Protein AF-A0AA87YVB2-F1 (afdb_monomer_lite)

Radius of gyration: 29.42 Å; chains: 1; bounding box: 66×22×68 Å

Sequence (91 aa):
MFRSDLAVVINSGPYPPTTVADCVSRAVRAEYWVGQNREQ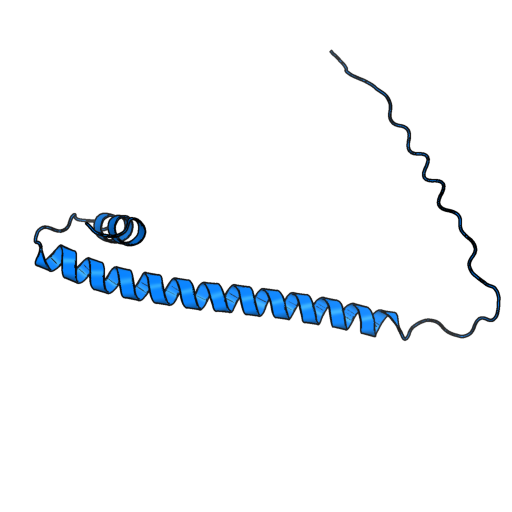RAKFFQEKREEKAQAKQNQVKQGQTSQQKGQGGPLGQNNNRQYGSNQQKRK

Structure (mmCIF, N/CA/C/O backbone):
data_AF-A0AA87YVB2-F1
#
_entry.id   AF-A0AA87YVB2-F1
#
loop_
_atom_site.group_PDB
_atom_site.id
_atom_site.type_symbol
_atom_site.label_atom_id
_atom_site.label_alt_id
_atom_site.label_comp_id
_atom_site.label_asym_id
_atom_site.label_entity_id
_atom_site.label_seq_id
_atom_site.pdbx_PDB_ins_code
_atom_site.Cartn_x
_atom_site.Cartn_y
_atom_site.Cartn_z
_atom_site.occupancy
_atom_site.B_iso_or_equiv
_atom_site.auth_seq_id
_atom_site.auth_comp_id
_atom_site.auth_asym_id
_atom_site.auth_atom_id
_atom_site.pdbx_PDB_model_num
ATOM 1 N N . MET A 1 1 ? -0.158 -12.146 -12.311 1.00 77.56 1 MET A N 1
ATOM 2 C CA . MET A 1 1 ? -1.001 -10.931 -12.397 1.00 77.56 1 MET A CA 1
ATOM 3 C C . MET A 1 1 ? -1.099 -10.337 -10.998 1.00 77.56 1 MET A C 1
ATOM 5 O O . MET A 1 1 ? -1.210 -11.118 -10.060 1.00 77.56 1 MET A O 1
ATOM 9 N N . PHE A 1 2 ? -0.978 -9.015 -10.831 1.00 84.19 2 PHE A N 1
ATOM 10 C CA . PHE A 1 2 ? -1.113 -8.389 -9.506 1.00 84.19 2 PHE A CA 1
ATOM 11 C C . PHE A 1 2 ? -2.551 -8.508 -8.993 1.00 84.19 2 PHE A C 1
ATOM 13 O O . PHE A 1 2 ? -3.492 -8.561 -9.786 1.00 84.19 2 PHE A O 1
ATOM 20 N N . ARG A 1 3 ? -2.719 -8.529 -7.668 1.00 88.25 3 ARG A N 1
ATOM 21 C CA . ARG A 1 3 ? -4.040 -8.417 -7.040 1.00 88.25 3 ARG A CA 1
ATOM 22 C C . ARG A 1 3 ? -4.696 -7.085 -7.415 1.00 88.25 3 ARG A C 1
ATOM 24 O O . ARG A 1 3 ? -4.000 -6.098 -7.651 1.00 88.25 3 ARG A O 1
ATOM 31 N N . SER A 1 4 ? -6.026 -7.053 -7.447 1.00 87.19 4 SER A N 1
ATOM 32 C CA . SER A 1 4 ? -6.808 -5.909 -7.932 1.00 87.19 4 SER A CA 1
ATOM 33 C C . SER A 1 4 ? -6.529 -4.615 -7.161 1.00 87.19 4 SER A C 1
ATOM 35 O O . SER A 1 4 ? -6.430 -3.549 -7.758 1.00 87.19 4 SER A O 1
ATOM 37 N N . ASP A 1 5 ? -6.356 -4.714 -5.843 1.00 84.06 5 ASP A N 1
ATOM 38 C CA . ASP A 1 5 ? -6.022 -3.598 -4.954 1.00 84.06 5 ASP A CA 1
ATOM 39 C C . ASP A 1 5 ? -4.650 -2.991 -5.271 1.00 84.06 5 ASP A C 1
ATOM 41 O O . ASP A 1 5 ? -4.510 -1.771 -5.334 1.00 84.06 5 ASP A O 1
ATOM 45 N N . LEU A 1 6 ? -3.654 -3.832 -5.549 1.00 87.75 6 LEU A N 1
ATOM 46 C CA . LEU A 1 6 ? -2.321 -3.378 -5.946 1.00 87.75 6 LEU A CA 1
ATOM 47 C C . LEU A 1 6 ? -2.305 -2.832 -7.375 1.00 87.75 6 LEU A C 1
ATOM 49 O O . LEU A 1 6 ? -1.665 -1.817 -7.633 1.00 87.75 6 LEU A O 1
ATOM 53 N N . ALA A 1 7 ? -3.032 -3.465 -8.297 1.00 86.94 7 ALA A N 1
ATOM 54 C CA . ALA A 1 7 ? -3.108 -3.033 -9.690 1.00 86.94 7 ALA A CA 1
ATOM 55 C C . ALA A 1 7 ? -3.674 -1.609 -9.822 1.00 86.94 7 ALA A C 1
ATOM 57 O O . ALA A 1 7 ? -3.147 -0.814 -10.599 1.00 86.94 7 ALA A O 1
ATOM 58 N N . VAL A 1 8 ? -4.695 -1.266 -9.026 1.00 85.69 8 VAL A N 1
ATOM 59 C CA . VAL A 1 8 ? -5.252 0.096 -8.977 1.00 85.69 8 VAL A CA 1
ATOM 60 C C . VAL A 1 8 ? -4.193 1.102 -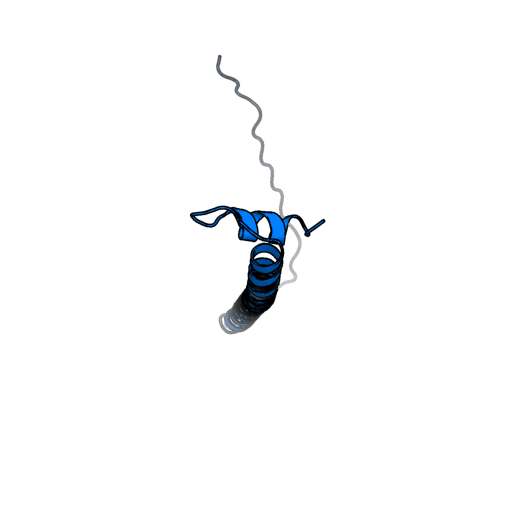8.526 1.00 85.69 8 VAL A C 1
ATOM 62 O O . VAL A 1 8 ? -4.022 2.122 -9.184 1.00 85.69 8 VAL A O 1
ATOM 65 N N . VAL A 1 9 ? -3.443 0.805 -7.461 1.00 84.06 9 VAL A N 1
ATOM 66 C CA . VAL A 1 9 ? -2.424 1.721 -6.912 1.00 84.06 9 VAL A CA 1
ATOM 67 C C . VAL A 1 9 ? -1.224 1.883 -7.850 1.00 84.06 9 VAL A C 1
ATOM 69 O O . VAL A 1 9 ? -0.703 2.983 -8.018 1.00 84.06 9 VAL A O 1
ATOM 72 N N . ILE A 1 10 ? -0.780 0.799 -8.490 1.00 86.44 10 ILE A N 1
ATOM 73 C CA . ILE A 1 10 ? 0.335 0.838 -9.448 1.00 86.44 10 ILE A CA 1
ATOM 74 C C . ILE A 1 10 ? -0.026 1.712 -10.661 1.00 86.44 10 ILE A C 1
ATOM 76 O O . ILE A 1 10 ? 0.827 2.461 -11.149 1.00 86.44 10 ILE A O 1
ATOM 80 N N . ASN A 1 11 ? -1.286 1.649 -11.104 1.00 84.75 11 ASN A N 1
ATOM 81 C CA . ASN A 1 11 ? -1.791 2.379 -12.267 1.00 84.75 11 ASN A CA 1
ATOM 82 C C . ASN A 1 11 ? -2.317 3.788 -11.950 1.00 84.75 11 ASN A C 1
ATOM 84 O O . ASN A 1 11 ? -2.486 4.575 -12.874 1.00 84.75 11 ASN A O 1
ATOM 88 N N . SER A 1 12 ? -2.565 4.136 -10.683 1.00 82.62 12 SER A N 1
ATOM 89 C CA . SER A 1 12 ? -3.104 5.449 -10.289 1.00 82.62 12 SER A CA 1
ATOM 90 C C . SER A 1 12 ? -2.056 6.567 -10.237 1.00 82.62 12 SER A C 1
ATOM 92 O O . SER A 1 12 ? -2.361 7.678 -9.805 1.00 82.62 12 SER A O 1
ATOM 94 N N . GLY A 1 13 ? -0.806 6.278 -10.604 1.00 80.44 13 GLY A N 1
ATOM 95 C CA . GLY A 1 13 ? 0.254 7.279 -10.680 1.00 80.44 13 GLY A CA 1
ATOM 96 C C . GLY A 1 13 ? 0.086 8.220 -11.882 1.00 80.44 13 GLY A C 1
ATOM 97 O O . GLY A 1 13 ? -0.575 7.862 -12.854 1.00 80.44 13 GLY A O 1
ATOM 98 N N . PRO A 1 14 ? 0.737 9.399 -11.866 1.00 84.12 14 PRO A N 1
ATOM 99 C CA . PRO A 1 14 ? 0.683 10.355 -12.978 1.00 84.12 14 PRO A CA 1
ATOM 100 C C . PRO A 1 14 ? 1.243 9.785 -14.289 1.00 84.12 14 PRO A C 1
ATOM 102 O O . PRO A 1 14 ? 0.913 10.275 -15.364 1.00 84.12 14 PRO A O 1
ATOM 105 N N . TYR A 1 15 ? 2.071 8.740 -14.197 1.00 85.19 15 TYR A N 1
ATOM 106 C CA . TYR A 1 15 ? 2.639 8.044 -15.343 1.00 85.19 15 TYR A CA 1
ATOM 107 C C . TYR A 1 15 ? 2.518 6.529 -15.165 1.00 85.19 15 TYR A C 1
ATOM 109 O O . TYR A 1 15 ? 2.790 6.025 -14.061 1.00 85.19 15 TYR A O 1
ATOM 117 N N . PRO A 1 16 ? 2.170 5.789 -16.232 1.00 86.69 16 PRO A N 1
ATOM 118 C CA . PRO A 1 16 ? 2.171 4.335 -16.204 1.00 86.69 16 PRO A CA 1
ATOM 119 C C . PRO A 1 16 ? 3.596 3.812 -15.973 1.00 86.69 16 PRO A C 1
ATOM 121 O O . PRO A 1 16 ? 4.568 4.485 -16.332 1.00 86.69 16 PRO A O 1
ATOM 124 N N . PRO A 1 17 ? 3.753 2.630 -15.361 1.00 88.31 17 PRO A N 1
ATOM 125 C CA . PRO A 1 17 ? 5.067 2.032 -15.223 1.00 88.31 17 PRO A CA 1
ATOM 126 C C . PRO A 1 17 ? 5.638 1.664 -16.596 1.00 88.31 17 PRO A C 1
ATOM 128 O O . PRO A 1 17 ? 4.959 1.064 -17.426 1.00 88.31 17 PRO A O 1
ATOM 131 N N . THR A 1 18 ? 6.894 2.033 -16.835 1.00 90.38 18 THR A N 1
ATOM 132 C CA . THR A 1 18 ? 7.549 1.880 -18.148 1.00 90.38 18 THR A CA 1
ATOM 133 C C . THR A 1 18 ? 8.429 0.637 -18.242 1.00 90.38 18 THR A C 1
ATOM 135 O O . THR A 1 18 ? 8.835 0.245 -19.333 1.00 90.38 18 THR A O 1
ATOM 138 N N . THR A 1 19 ? 8.725 -0.007 -17.108 1.00 93.31 19 THR A N 1
ATOM 139 C CA . THR A 1 19 ? 9.552 -1.217 -17.036 1.00 93.31 19 THR A CA 1
ATOM 140 C C . THR A 1 19 ? 8.977 -2.219 -16.040 1.00 93.31 19 THR A C 1
ATOM 142 O O . THR A 1 19 ? 8.256 -1.857 -15.109 1.00 93.31 19 THR A O 1
ATOM 145 N N . VAL A 1 20 ? 9.352 -3.493 -16.191 1.00 89.75 20 VAL A N 1
ATOM 146 C CA . VAL A 1 20 ? 9.002 -4.543 -15.220 1.00 89.75 20 VAL A CA 1
ATOM 147 C C . VAL A 1 20 ? 9.560 -4.216 -13.832 1.00 89.75 20 VAL A C 1
ATOM 149 O O . VAL A 1 20 ? 8.870 -4.418 -12.836 1.00 89.75 20 VAL A O 1
ATOM 152 N N . ALA A 1 21 ? 10.772 -3.660 -13.758 1.00 92.81 21 ALA A N 1
ATOM 153 C CA . ALA A 1 21 ? 11.373 -3.244 -12.494 1.00 92.81 21 ALA A CA 1
ATOM 154 C C . ALA A 1 21 ? 10.535 -2.159 -11.799 1.00 92.81 21 ALA A C 1
ATOM 156 O O . ALA A 1 21 ? 10.248 -2.285 -10.611 1.00 92.81 21 ALA A O 1
ATOM 157 N N . ASP A 1 22 ? 10.061 -1.153 -12.542 1.00 90.69 22 ASP A N 1
ATOM 158 C CA . ASP A 1 22 ? 9.180 -0.111 -12.003 1.00 90.69 22 ASP A CA 1
ATOM 159 C C . ASP A 1 22 ? 7.846 -0.698 -11.510 1.00 90.69 22 ASP A C 1
ATOM 161 O O . ASP A 1 22 ? 7.414 -0.401 -10.395 1.00 90.69 22 ASP A O 1
ATOM 165 N N . CYS A 1 23 ? 7.235 -1.620 -12.267 1.00 90.50 23 CYS A N 1
ATOM 166 C CA . CYS A 1 23 ? 6.046 -2.353 -11.817 1.00 90.50 23 CYS A CA 1
ATOM 167 C C . CYS A 1 23 ? 6.275 -3.050 -10.469 1.00 90.50 23 CYS A C 1
ATOM 169 O O . CYS A 1 23 ? 5.456 -2.918 -9.560 1.00 90.50 23 CYS A O 1
ATOM 171 N N . VAL A 1 24 ? 7.389 -3.774 -10.323 1.00 91.50 24 VAL A N 1
ATOM 172 C CA . VAL A 1 24 ? 7.721 -4.502 -9.089 1.00 91.50 24 VAL A CA 1
ATOM 173 C C . VAL A 1 24 ? 7.997 -3.529 -7.940 1.00 91.50 24 VAL A C 1
ATOM 175 O O . VAL A 1 24 ? 7.436 -3.688 -6.858 1.00 91.50 24 VAL A O 1
ATOM 178 N N . SER A 1 25 ? 8.785 -2.474 -8.160 1.00 91.56 25 SER A N 1
ATOM 179 C CA . SER A 1 25 ? 9.075 -1.466 -7.131 1.00 91.56 25 SER A CA 1
ATOM 180 C C . SER A 1 25 ? 7.828 -0.711 -6.663 1.00 91.56 25 SER A C 1
ATOM 182 O O . SER A 1 25 ? 7.721 -0.351 -5.486 1.00 91.56 25 SER A O 1
ATOM 184 N N . ARG A 1 26 ? 6.873 -0.450 -7.561 1.00 91.69 26 ARG A N 1
ATOM 185 C CA . ARG A 1 26 ? 5.572 0.134 -7.204 1.00 91.69 26 ARG A CA 1
ATOM 186 C C . ARG A 1 26 ? 4.699 -0.865 -6.456 1.00 91.69 26 ARG A C 1
ATOM 188 O O . ARG A 1 26 ? 4.095 -0.480 -5.461 1.00 91.69 26 ARG A O 1
ATOM 195 N N . ALA A 1 27 ? 4.676 -2.129 -6.878 1.00 91.88 27 ALA A N 1
ATOM 196 C CA . ALA A 1 27 ? 3.913 -3.181 -6.213 1.00 91.88 27 ALA A CA 1
ATOM 197 C C . ALA A 1 27 ? 4.360 -3.387 -4.760 1.00 91.88 27 ALA A C 1
ATOM 199 O O . ALA A 1 27 ? 3.517 -3.383 -3.869 1.00 91.88 27 ALA A O 1
ATOM 200 N N . VAL A 1 28 ? 5.672 -3.464 -4.510 1.00 92.75 28 VAL A N 1
ATOM 201 C CA . VAL A 1 28 ? 6.232 -3.622 -3.155 1.00 92.75 28 VAL A CA 1
ATOM 202 C C . VAL A 1 28 ? 5.843 -2.446 -2.254 1.00 92.75 28 VAL A C 1
ATOM 204 O O . VAL A 1 28 ? 5.411 -2.638 -1.118 1.00 92.75 28 VAL A O 1
ATOM 207 N N . ARG A 1 29 ? 5.931 -1.210 -2.765 1.00 91.06 29 ARG A N 1
ATOM 208 C CA . ARG A 1 29 ? 5.486 -0.024 -2.014 1.00 91.06 29 ARG A CA 1
ATOM 209 C C . ARG A 1 29 ? 3.981 -0.036 -1.760 1.00 91.06 29 ARG A C 1
ATOM 211 O O . ARG A 1 29 ? 3.556 0.269 -0.649 1.00 91.06 29 ARG A O 1
ATOM 218 N N . ALA A 1 30 ? 3.182 -0.371 -2.768 1.00 91.25 30 ALA A N 1
ATOM 219 C CA . ALA A 1 30 ? 1.732 -0.449 -2.639 1.00 91.25 30 ALA A CA 1
ATOM 220 C C . ALA A 1 30 ? 1.323 -1.489 -1.588 1.00 91.25 30 ALA A C 1
ATOM 222 O O . ALA A 1 30 ? 0.470 -1.204 -0.754 1.00 91.25 30 ALA A O 1
ATOM 223 N N . GLU A 1 31 ? 1.971 -2.653 -1.573 1.00 91.06 31 GLU A N 1
ATOM 224 C CA . GLU A 1 31 ? 1.708 -3.715 -0.604 1.00 91.06 31 GLU A CA 1
ATOM 225 C C . GLU A 1 31 ? 1.996 -3.271 0.831 1.00 91.06 31 GLU A C 1
ATOM 227 O O . GLU A 1 31 ? 1.149 -3.449 1.709 1.00 91.06 31 GLU A O 1
ATOM 232 N N . TYR A 1 32 ? 3.127 -2.595 1.051 1.00 91.06 32 TYR A N 1
ATOM 233 C CA . TYR A 1 32 ? 3.453 -2.004 2.347 1.00 91.06 32 TYR A CA 1
ATOM 234 C C . TYR A 1 32 ? 2.359 -1.037 2.832 1.00 91.06 32 TYR A C 1
ATOM 236 O O . TYR A 1 32 ? 1.841 -1.179 3.942 1.00 91.06 32 TYR A O 1
ATOM 244 N N . TRP A 1 33 ? 1.954 -0.079 1.991 1.00 87.81 33 TRP A N 1
ATOM 245 C CA . TRP A 1 33 ? 0.953 0.924 2.369 1.00 87.81 33 TRP A CA 1
ATOM 246 C C . TRP A 1 33 ? -0.444 0.335 2.560 1.00 87.81 33 TRP A C 1
ATOM 248 O O . TRP A 1 33 ? -1.155 0.724 3.487 1.00 87.81 33 TRP A O 1
ATOM 258 N N . VAL A 1 34 ? -0.850 -0.617 1.719 1.00 87.31 34 VAL A N 1
ATOM 259 C CA . VAL A 1 34 ? -2.129 -1.325 1.869 1.00 87.31 34 VAL A CA 1
ATOM 260 C C . VAL A 1 34 ? -2.155 -2.115 3.180 1.00 87.31 34 VAL A C 1
ATOM 262 O O . VAL A 1 34 ? -3.163 -2.069 3.890 1.00 87.31 34 VAL A O 1
ATOM 265 N N . GLY A 1 35 ? -1.052 -2.780 3.538 1.00 86.75 35 GLY A N 1
ATOM 266 C CA . GLY A 1 35 ? -0.899 -3.470 4.820 1.00 86.75 35 GLY A CA 1
ATOM 267 C C . GLY A 1 35 ? -1.041 -2.520 6.010 1.00 86.75 35 GLY A C 1
ATOM 268 O O . GLY A 1 35 ? -1.912 -2.721 6.858 1.00 86.75 35 GLY A O 1
ATOM 269 N N . GLN A 1 36 ? -0.272 -1.427 6.016 1.00 88.44 36 GLN A N 1
ATOM 270 C CA . GLN A 1 36 ? -0.327 -0.408 7.070 1.00 88.44 36 GLN A CA 1
ATOM 271 C C . GLN A 1 36 ? -1.728 0.199 7.225 1.00 88.44 36 GLN A C 1
ATOM 273 O O . GLN A 1 36 ? -2.259 0.274 8.334 1.00 88.44 36 GLN A O 1
ATOM 278 N N . ASN A 1 37 ? -2.377 0.564 6.118 1.00 85.81 37 ASN A N 1
ATOM 279 C CA . ASN A 1 37 ? -3.732 1.116 6.142 1.00 85.81 37 ASN A CA 1
ATOM 280 C C . ASN A 1 37 ? -4.754 0.119 6.699 1.00 85.81 37 ASN A C 1
ATOM 282 O O . ASN A 1 37 ? -5.673 0.511 7.420 1.00 85.81 37 ASN A O 1
ATOM 286 N N . ARG A 1 38 ? -4.615 -1.175 6.387 1.00 87.06 38 ARG A N 1
ATOM 287 C CA . ARG A 1 38 ? -5.509 -2.216 6.908 1.00 87.06 38 ARG A CA 1
ATOM 288 C C . ARG A 1 38 ? -5.358 -2.378 8.418 1.00 87.06 38 ARG A C 1
ATOM 290 O O . ARG A 1 38 ? -6.370 -2.464 9.110 1.00 87.06 38 ARG A O 1
ATOM 297 N N . GLU A 1 39 ? -4.128 -2.395 8.920 1.00 86.19 39 GLU A N 1
ATOM 298 C CA . GLU A 1 39 ? -3.848 -2.488 10.355 1.00 86.19 39 GLU A CA 1
ATOM 299 C C . GLU A 1 39 ? -4.357 -1.264 11.116 1.00 86.19 39 GLU A C 1
ATOM 301 O O . GLU A 1 39 ? -5.061 -1.405 12.116 1.00 86.19 39 GLU A O 1
ATOM 306 N N . GLN A 1 40 ? -4.072 -0.058 10.620 1.00 86.44 40 GLN A N 1
ATOM 307 C CA . GLN A 1 40 ? -4.553 1.183 11.232 1.00 86.44 40 GLN A CA 1
ATOM 308 C C . GLN A 1 40 ? -6.081 1.251 11.240 1.00 86.44 40 GLN A C 1
ATOM 310 O O . GLN A 1 40 ? -6.692 1.601 12.249 1.00 86.44 40 GLN A O 1
ATOM 315 N N . ARG A 1 41 ? -6.724 0.842 10.141 1.00 84.94 41 ARG A N 1
ATOM 316 C CA . ARG A 1 41 ? -8.185 0.788 10.054 1.00 84.94 41 ARG A CA 1
ATOM 317 C C . ARG A 1 41 ? -8.776 -0.239 11.019 1.00 84.94 41 ARG A C 1
ATOM 319 O O . ARG A 1 41 ? -9.815 0.030 11.618 1.00 84.94 41 ARG A O 1
ATOM 326 N N . ALA A 1 42 ? -8.128 -1.390 11.198 1.00 87.31 42 ALA A N 1
ATOM 327 C CA . ALA A 1 42 ? -8.550 -2.387 12.178 1.00 87.31 42 ALA A CA 1
ATOM 328 C C . ALA A 1 42 ? -8.473 -1.838 13.612 1.00 87.31 42 ALA A C 1
ATOM 330 O O . ALA A 1 42 ? -9.454 -1.955 14.348 1.00 87.31 42 ALA A O 1
ATOM 331 N N . LYS A 1 43 ? -7.368 -1.166 13.969 1.00 89.88 43 LYS A N 1
ATOM 332 C CA . LYS A 1 43 ? -7.199 -0.500 15.273 1.00 89.88 43 LYS A CA 1
ATOM 333 C C . LYS A 1 43 ? -8.274 0.556 15.514 1.00 89.88 43 LYS A C 1
ATOM 335 O O . LYS A 1 43 ? -8.968 0.493 16.521 1.00 89.88 43 LYS A O 1
ATOM 340 N N . PHE A 1 44 ? -8.514 1.432 14.538 1.00 87.75 44 PHE A N 1
ATOM 341 C CA . PHE A 1 44 ? -9.548 2.464 14.635 1.00 87.75 44 PHE A CA 1
ATOM 342 C C . PHE A 1 44 ? -10.942 1.883 14.926 1.00 87.75 44 PHE A C 1
ATOM 344 O O . PHE A 1 44 ? -11.681 2.392 15.769 1.00 87.75 44 PHE A O 1
ATOM 351 N N . PHE A 1 45 ? -11.328 0.800 14.243 1.00 85.69 45 PHE A N 1
ATOM 352 C CA . PHE A 1 45 ? -12.630 0.173 14.486 1.00 85.69 45 PHE A CA 1
ATOM 353 C C . PHE A 1 45 ? -12.701 -0.592 15.805 1.00 85.69 45 PHE A C 1
ATOM 355 O O . PHE A 1 45 ? -13.790 -0.692 16.379 1.00 85.69 45 PHE A O 1
ATOM 362 N N . GLN A 1 46 ? -11.580 -1.132 16.278 1.00 88.50 46 GLN A N 1
ATOM 363 C CA . GLN A 1 46 ? -11.496 -1.746 17.594 1.00 88.50 46 GLN A CA 1
ATOM 364 C C . GLN A 1 46 ? -11.672 -0.691 18.693 1.00 88.50 46 GLN A C 1
ATOM 366 O O . GLN A 1 46 ? -12.584 -0.821 19.507 1.00 88.50 46 GLN A O 1
ATOM 371 N N . GLU A 1 47 ? -10.917 0.405 18.633 1.00 85.75 47 GLU A N 1
ATOM 372 C CA . GLU A 1 47 ? -11.031 1.533 19.564 1.00 85.75 47 GLU A CA 1
ATOM 373 C C . GLU A 1 47 ? -12.451 2.114 19.565 1.00 85.75 47 GLU A C 1
ATOM 375 O O . GLU A 1 47 ? -13.068 2.267 20.618 1.00 85.75 47 GLU A O 1
ATOM 380 N N . LYS A 1 48 ? -13.051 2.330 18.385 1.00 85.56 48 LYS A N 1
ATOM 381 C CA . LYS A 1 48 ? -14.443 2.801 18.280 1.00 85.56 48 LYS A CA 1
ATOM 382 C C 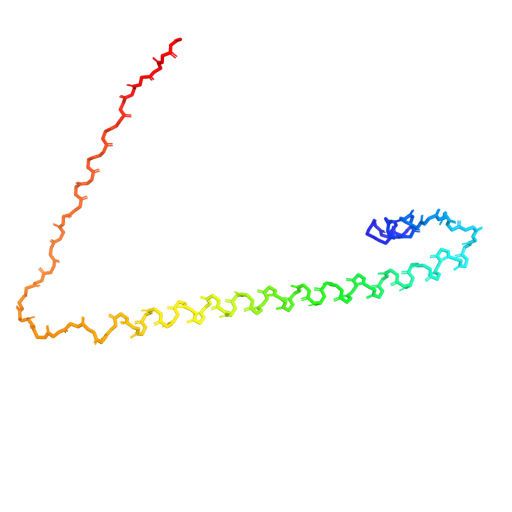. LYS A 1 48 ? -15.463 1.831 18.875 1.00 85.56 48 LYS A C 1
ATOM 384 O O . LYS A 1 48 ? -16.530 2.260 19.326 1.00 85.56 48 LYS A O 1
ATOM 389 N N . ARG A 1 49 ? -15.197 0.523 18.839 1.00 83.88 49 ARG A N 1
ATOM 390 C CA . ARG A 1 49 ? -16.068 -0.488 19.454 1.00 83.88 49 ARG A CA 1
ATOM 391 C C . ARG A 1 49 ? -15.943 -0.455 20.975 1.00 83.88 49 ARG A C 1
ATOM 393 O O . ARG A 1 49 ? -16.967 -0.515 21.654 1.00 83.88 49 ARG A O 1
ATOM 400 N N . GLU A 1 50 ? -14.725 -0.335 21.486 1.00 79.56 50 GLU A N 1
ATOM 401 C CA . GLU A 1 50 ? -14.431 -0.257 22.918 1.00 79.56 50 GLU A CA 1
ATOM 402 C C . GLU A 1 50 ? -14.974 1.043 23.536 1.00 79.56 50 GLU A C 1
ATOM 404 O O . GLU A 1 50 ? -15.649 0.987 24.563 1.00 79.56 50 GLU A O 1
ATOM 409 N N . GLU A 1 51 ? -14.832 2.185 22.854 1.00 75.69 51 GLU A N 1
ATOM 410 C CA . GLU A 1 51 ? -15.433 3.475 23.237 1.00 75.69 51 GLU A CA 1
ATOM 411 C C . GLU A 1 51 ? -16.961 3.356 23.393 1.00 75.69 51 GLU A C 1
ATOM 413 O O . GLU A 1 51 ? -17.540 3.762 24.403 1.00 75.69 51 GLU A O 1
ATOM 418 N N . LYS A 1 52 ? -17.636 2.714 22.428 1.00 73.25 52 LYS A N 1
ATOM 419 C CA . LYS A 1 52 ? -19.086 2.463 22.501 1.00 73.25 52 LYS A CA 1
ATOM 420 C C . LYS A 1 52 ? -19.468 1.500 23.627 1.00 73.25 52 LYS A C 1
ATOM 422 O O . LYS A 1 52 ? -20.553 1.641 24.192 1.00 73.25 52 LYS A O 1
ATOM 427 N N . ALA A 1 53 ? -18.628 0.515 23.940 1.00 71.69 53 ALA A N 1
ATOM 428 C CA . ALA A 1 53 ? -18.876 -0.419 25.035 1.00 71.69 53 ALA A CA 1
ATOM 429 C C . ALA A 1 53 ? -18.744 0.272 26.404 1.00 71.69 53 ALA A C 1
ATOM 431 O O . ALA A 1 53 ? -19.617 0.103 27.259 1.00 71.69 53 ALA A O 1
ATOM 432 N N . GLN A 1 54 ? -17.726 1.117 26.582 1.00 69.00 54 GLN A N 1
ATOM 433 C CA . GLN A 1 54 ? -17.533 1.912 27.798 1.00 69.00 54 GLN A CA 1
ATOM 434 C C . GLN A 1 54 ? -18.641 2.958 27.986 1.00 69.00 54 GLN A C 1
ATOM 436 O O . GLN A 1 54 ? -19.179 3.095 29.085 1.00 69.00 54 GLN A O 1
ATOM 441 N N . ALA A 1 55 ? -19.066 3.634 26.912 1.00 65.94 55 ALA A N 1
ATOM 442 C CA . ALA A 1 55 ? -20.186 4.576 26.961 1.00 65.94 55 ALA A CA 1
ATOM 443 C C . ALA A 1 55 ? -21.499 3.904 27.412 1.00 65.94 55 ALA A C 1
ATOM 445 O O . ALA A 1 55 ? -22.247 4.473 28.207 1.00 65.94 55 ALA A O 1
ATOM 446 N N . LYS A 1 56 ? -21.762 2.665 26.969 1.00 62.12 56 LYS A N 1
ATOM 447 C CA . LYS A 1 56 ? -22.918 1.880 27.434 1.00 62.12 56 LYS A CA 1
ATOM 448 C C . LYS A 1 56 ? -22.787 1.455 28.900 1.00 62.12 56 LYS A C 1
ATOM 450 O O . LYS A 1 56 ? -23.771 1.529 29.629 1.00 62.12 56 LYS A O 1
ATOM 455 N N . GLN A 1 57 ? -21.599 1.052 29.358 1.00 59.97 57 GLN A N 1
ATOM 456 C CA . GLN A 1 57 ? -21.376 0.714 30.772 1.00 59.97 57 GLN A CA 1
ATOM 457 C C . GLN A 1 57 ? -21.566 1.917 31.707 1.00 59.97 57 GLN A C 1
ATOM 459 O O . GLN A 1 57 ? -22.153 1.768 32.780 1.00 59.97 57 GLN A O 1
ATOM 464 N N . ASN A 1 58 ? -21.127 3.109 31.302 1.00 58.03 58 ASN A N 1
ATOM 465 C CA . ASN A 1 58 ? -21.282 4.317 32.114 1.00 58.03 58 ASN A CA 1
ATOM 466 C C . ASN A 1 58 ? -22.744 4.791 32.206 1.00 58.03 58 ASN A C 1
ATOM 468 O O . ASN A 1 58 ? -23.139 5.292 33.257 1.00 58.03 58 ASN A O 1
ATOM 472 N N . GLN A 1 59 ? -23.576 4.549 31.184 1.00 56.28 59 GLN A N 1
ATOM 473 C CA . GLN A 1 59 ? -25.025 4.790 31.280 1.00 56.28 59 GLN A CA 1
ATOM 474 C C . GLN A 1 59 ? -25.729 3.823 32.244 1.00 56.28 59 GLN A C 1
ATOM 476 O O . GLN A 1 59 ? -26.612 4.241 32.988 1.00 56.28 59 GLN A O 1
ATOM 481 N N . VAL A 1 60 ? -25.317 2.550 32.298 1.00 55.34 60 VAL A N 1
ATOM 482 C CA . VAL A 1 60 ? -25.881 1.582 33.261 1.00 55.34 60 VAL A CA 1
ATOM 483 C C . VAL A 1 60 ? -25.507 1.950 34.702 1.00 55.34 60 VAL A C 1
ATOM 485 O O . VAL A 1 60 ? -26.337 1.824 35.598 1.00 55.34 60 VAL A O 1
ATOM 488 N N . LYS A 1 61 ? -24.292 2.467 34.933 1.00 52.19 61 LYS A N 1
ATOM 489 C CA . LYS A 1 61 ? -23.851 2.902 36.270 1.00 52.19 61 LYS A CA 1
ATOM 490 C C . LYS A 1 61 ? -24.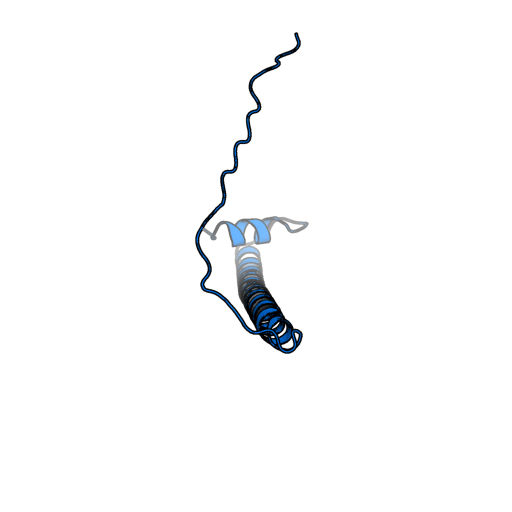483 4.225 36.721 1.00 52.19 61 LYS A C 1
ATOM 492 O O . LYS A 1 61 ? -24.797 4.356 37.898 1.00 52.19 61 LYS A O 1
ATOM 497 N N . GLN A 1 62 ? -24.720 5.182 35.817 1.00 47.81 62 GLN A N 1
ATOM 498 C CA . GLN A 1 62 ? -25.409 6.439 36.159 1.00 47.81 62 GLN A CA 1
ATOM 499 C C . GLN A 1 62 ? -26.933 6.290 36.313 1.00 47.81 62 GLN A C 1
ATOM 501 O O . GLN A 1 62 ? -27.558 7.127 36.956 1.00 47.81 62 GLN A O 1
ATOM 506 N N . GLY A 1 63 ? -27.534 5.213 35.798 1.00 45.53 63 GLY A N 1
ATOM 507 C CA . GLY A 1 63 ? -28.954 4.903 36.001 1.00 45.53 63 GLY A CA 1
ATOM 508 C C . GLY A 1 63 ? -29.303 4.263 37.353 1.00 45.53 63 GLY A C 1
ATOM 509 O O . GLY A 1 63 ? -30.480 4.031 37.609 1.00 45.53 63 GLY A O 1
ATOM 510 N N . GLN A 1 64 ? -28.323 3.957 38.217 1.00 48.66 64 GLN A N 1
ATOM 511 C CA . GLN A 1 64 ? -28.552 3.193 39.457 1.00 48.66 64 GLN A CA 1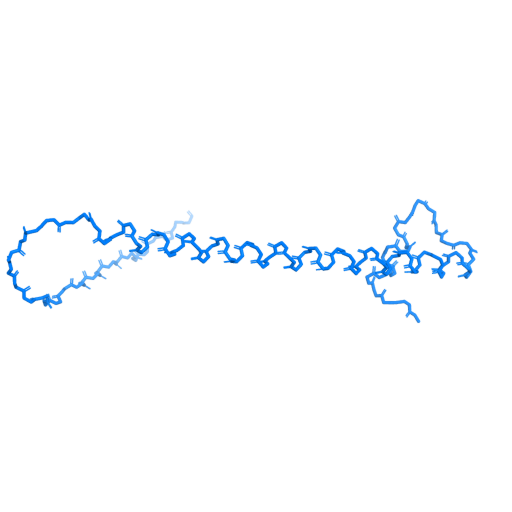
ATOM 512 C C . GLN A 1 64 ? -28.440 3.984 40.770 1.00 48.66 64 GLN A C 1
ATOM 514 O O . GLN A 1 64 ? -28.688 3.411 41.827 1.00 48.66 64 GLN A O 1
ATOM 519 N N . THR A 1 65 ? -28.142 5.286 40.759 1.00 43.88 65 THR A N 1
ATOM 520 C CA . THR A 1 65 ? -27.979 6.058 42.014 1.00 43.88 65 THR A CA 1
ATOM 521 C C . THR A 1 65 ? -28.820 7.327 42.087 1.00 43.88 65 THR A C 1
ATOM 523 O O . THR A 1 65 ? -28.434 8.310 42.716 1.00 43.88 65 THR A O 1
ATOM 526 N N . SER A 1 66 ? -30.004 7.329 41.478 1.00 49.19 66 SER A N 1
ATOM 527 C CA . SER A 1 66 ? -30.976 8.409 41.675 1.00 49.19 66 SER A CA 1
ATOM 528 C C . SER A 1 66 ? -32.409 7.895 41.632 1.00 49.19 66 SER A C 1
ATOM 530 O O . SER A 1 66 ? -33.147 8.225 40.716 1.00 49.19 66 SER A O 1
ATOM 532 N N . GLN A 1 67 ? -32.823 7.117 42.635 1.00 42.91 67 GLN A N 1
ATOM 533 C CA . GLN A 1 67 ? -34.176 7.265 43.172 1.00 42.91 67 GLN A CA 1
ATOM 534 C C . GLN A 1 67 ? -34.280 6.714 44.594 1.00 42.91 67 GLN A C 1
ATOM 536 O O . GLN A 1 67 ? -34.021 5.551 44.892 1.00 42.91 67 GLN A O 1
ATOM 541 N N . GLN A 1 68 ? -34.603 7.647 45.479 1.00 43.47 68 GLN A N 1
ATOM 542 C CA . GLN A 1 68 ? -34.904 7.478 46.884 1.00 43.47 68 GLN A CA 1
ATOM 543 C C . GLN A 1 68 ? -36.135 6.580 47.082 1.00 43.47 68 GLN A C 1
ATOM 545 O O . GLN A 1 68 ? -37.085 6.644 46.311 1.00 43.47 68 GLN A O 1
ATOM 550 N N . LYS A 1 69 ? -36.107 5.807 48.175 1.00 46.16 69 LYS A N 1
ATOM 551 C CA . LYS A 1 69 ? -37.222 5.546 49.108 1.00 46.16 69 LYS A CA 1
ATOM 552 C C . LYS A 1 69 ? -38.645 5.603 48.505 1.00 46.16 69 LYS A C 1
ATOM 554 O O . LYS A 1 69 ? -39.240 6.668 48.402 1.00 46.16 69 LYS A O 1
ATOM 559 N N . GLY A 1 70 ? -39.241 4.437 48.266 1.00 36.72 70 GLY A N 1
ATOM 560 C CA . GLY A 1 70 ? -40.679 4.303 48.025 1.00 36.72 70 GLY A CA 1
ATOM 561 C C . GLY A 1 70 ? -41.119 2.844 48.099 1.00 36.72 70 GLY A C 1
ATOM 562 O O . GLY A 1 70 ? -40.763 2.044 47.243 1.00 36.72 70 GLY A O 1
ATOM 563 N N . GLN A 1 71 ? -41.841 2.490 49.161 1.00 44.72 71 GLN A N 1
ATOM 564 C CA . GLN A 1 71 ? -42.505 1.198 49.350 1.00 44.72 71 GLN A CA 1
ATOM 565 C C . GLN A 1 71 ? -43.595 0.958 48.288 1.00 44.72 71 GLN A C 1
ATOM 567 O O . GLN A 1 71 ? -44.364 1.870 48.002 1.00 44.72 71 GLN A O 1
ATOM 572 N N . GLY A 1 72 ? -43.744 -0.296 47.838 1.00 35.25 72 GLY A N 1
ATOM 573 C CA . GLY A 1 72 ? -45.048 -0.866 47.461 1.00 35.25 72 GLY A CA 1
ATOM 574 C C . GLY A 1 72 ? -45.235 -1.343 46.011 1.00 35.25 72 GLY A C 1
ATOM 575 O O . GLY A 1 72 ? -45.372 -0.533 45.105 1.00 35.25 72 GLY A O 1
ATOM 576 N N . GLY A 1 73 ? -45.403 -2.664 45.841 1.00 37.06 73 GLY A N 1
ATOM 577 C CA . GLY A 1 73 ? -46.315 -3.253 44.840 1.00 37.06 73 GLY A CA 1
ATOM 578 C C . GLY A 1 73 ? -45.688 -3.950 43.612 1.00 37.06 73 GLY A C 1
ATOM 579 O O . GLY A 1 73 ? -44.859 -3.349 42.934 1.00 37.06 73 GLY A O 1
ATOM 580 N N . PRO A 1 74 ? -46.087 -5.199 43.278 1.00 48.41 74 PRO A N 1
ATOM 581 C CA . PRO A 1 74 ? -45.569 -5.931 42.118 1.00 48.41 74 PRO A CA 1
ATOM 582 C C . PRO A 1 74 ? -46.127 -5.398 40.785 1.00 48.41 74 PRO A C 1
ATOM 584 O O . PRO A 1 74 ? -47.331 -5.197 40.633 1.00 48.41 74 PRO A O 1
ATOM 587 N N . LEU A 1 75 ? -45.234 -5.208 39.804 1.00 42.62 75 LEU A N 1
ATOM 588 C CA . LEU A 1 75 ? -45.551 -4.811 38.429 1.00 42.62 75 LEU A CA 1
ATOM 589 C C . LEU A 1 75 ? -46.364 -5.898 37.702 1.00 42.62 75 LEU A C 1
ATOM 591 O O . LEU A 1 75 ? -45.829 -6.943 37.332 1.00 42.62 75 LEU A O 1
ATOM 595 N N . GLY A 1 76 ? -47.635 -5.598 37.428 1.00 38.59 76 GLY A N 1
ATOM 596 C CA . GLY A 1 76 ? -48.477 -6.288 36.452 1.00 38.59 76 GLY A CA 1
ATOM 597 C C . GLY A 1 76 ? -48.693 -5.431 35.197 1.00 38.59 76 GLY A C 1
ATOM 598 O O . GLY A 1 76 ? -49.130 -4.291 35.285 1.00 38.59 76 GLY A O 1
ATOM 599 N N . GLN A 1 77 ? -48.335 -6.009 34.048 1.00 47.25 77 GLN A N 1
ATOM 600 C CA . GLN A 1 77 ? -48.684 -5.697 32.649 1.00 47.25 77 GLN A CA 1
ATOM 601 C C . GLN A 1 77 ? -49.700 -4.572 32.353 1.00 47.25 77 GLN A C 1
ATOM 603 O O . GLN A 1 77 ? -50.864 -4.687 32.719 1.00 47.25 77 GLN A O 1
ATOM 608 N N . ASN A 1 78 ? -49.327 -3.628 31.472 1.00 39.41 78 ASN A N 1
ATOM 609 C CA . ASN A 1 78 ? -50.192 -3.192 30.362 1.00 39.41 78 ASN A CA 1
ATOM 610 C C . ASN A 1 78 ? -49.384 -2.423 29.293 1.00 39.41 78 ASN A C 1
ATOM 612 O O . ASN A 1 78 ? -48.823 -1.371 29.578 1.00 39.41 78 ASN A O 1
ATOM 616 N N . ASN A 1 79 ? -49.320 -2.921 28.056 1.00 42.88 79 ASN A N 1
ATOM 617 C CA . ASN A 1 79 ? -48.904 -2.124 26.895 1.00 42.88 79 ASN A CA 1
ATOM 618 C C . ASN A 1 79 ? -49.791 -2.483 25.701 1.00 42.88 79 ASN A C 1
ATOM 620 O O . ASN A 1 79 ? -49.380 -3.140 24.747 1.00 42.88 79 ASN A O 1
ATOM 624 N N . ASN A 1 80 ? -51.039 -2.031 25.778 1.00 44.94 80 ASN A N 1
ATOM 625 C CA . ASN A 1 80 ? -51.950 -1.957 24.649 1.00 44.94 80 ASN A CA 1
ATOM 626 C C . ASN A 1 80 ? -51.499 -0.809 23.720 1.00 44.94 80 ASN A C 1
ATOM 628 O O . ASN A 1 80 ? -51.892 0.341 23.904 1.00 44.94 80 ASN A O 1
ATOM 632 N N . ARG A 1 81 ? -50.617 -1.085 22.749 1.00 45.62 81 ARG A N 1
ATOM 633 C CA . ARG A 1 81 ? -50.288 -0.130 21.674 1.00 45.62 81 ARG A CA 1
ATOM 634 C C . ARG A 1 81 ? -51.121 -0.432 20.437 1.00 45.62 81 ARG A C 1
ATOM 636 O O . ARG A 1 81 ? -50.669 -1.057 19.484 1.00 45.62 81 ARG A O 1
ATOM 643 N N . GLN A 1 82 ? -52.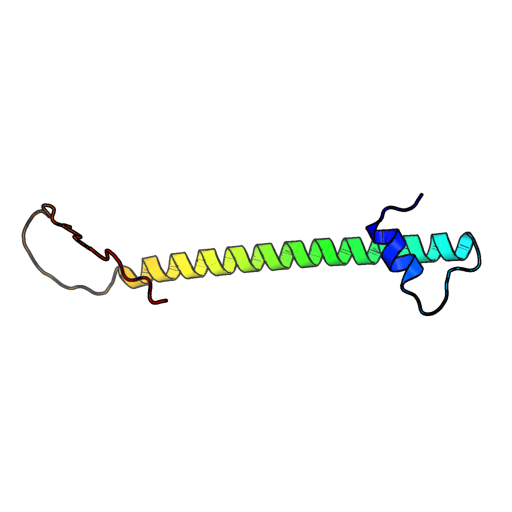344 0.074 20.476 1.00 45.34 82 GLN A N 1
ATOM 644 C CA . GLN A 1 82 ? -53.173 0.337 19.314 1.00 45.34 82 GLN A CA 1
ATOM 645 C C . GLN A 1 82 ? -52.573 1.537 18.561 1.00 45.34 82 GLN A C 1
ATOM 647 O O . GLN A 1 82 ? -52.673 2.670 19.018 1.00 45.34 82 GLN A O 1
ATOM 652 N N . TYR A 1 83 ? -51.935 1.296 17.415 1.00 44.47 83 TYR A N 1
ATOM 653 C CA . TYR A 1 83 ? -51.645 2.342 16.431 1.00 44.47 83 TYR A CA 1
ATOM 654 C C . TYR A 1 83 ? -52.215 1.910 15.086 1.00 44.47 83 TYR A C 1
ATOM 656 O O . TYR A 1 83 ? -51.651 1.075 14.383 1.00 44.47 83 TYR A O 1
ATOM 664 N N . GLY A 1 84 ? -53.379 2.472 14.765 1.00 44.78 84 GLY A N 1
ATOM 665 C CA . GLY A 1 84 ? -53.923 2.467 13.420 1.00 44.78 84 GLY A CA 1
ATOM 666 C C . GLY A 1 84 ? -53.321 3.608 12.605 1.00 44.78 84 GLY A C 1
ATOM 667 O O . GLY A 1 84 ? -53.274 4.748 13.059 1.00 44.78 84 GLY A O 1
ATOM 668 N N . SER A 1 85 ? -52.922 3.307 11.377 1.00 47.31 85 SER A N 1
ATOM 669 C CA . SER A 1 85 ? -52.867 4.286 10.292 1.00 47.31 85 SER A CA 1
ATOM 670 C C . SER A 1 85 ? -53.118 3.565 8.970 1.00 47.31 85 SER A C 1
ATOM 672 O O . SER A 1 85 ? -52.219 3.144 8.248 1.00 47.31 85 SER A O 1
ATOM 674 N N . ASN A 1 86 ? -54.407 3.391 8.678 1.00 46.22 86 ASN A N 1
ATOM 675 C CA . ASN A 1 86 ? -54.890 3.037 7.355 1.00 46.22 86 ASN A CA 1
ATOM 676 C C . ASN A 1 86 ? -55.001 4.314 6.507 1.00 46.22 86 ASN A C 1
ATOM 678 O O . ASN A 1 86 ? -55.630 5.275 6.930 1.00 46.22 86 ASN A O 1
ATOM 682 N N . GLN A 1 87 ? -54.442 4.236 5.298 1.00 48.88 87 GLN A N 1
ATOM 683 C CA . GLN A 1 87 ? -54.814 4.949 4.069 1.00 48.88 87 GLN A CA 1
ATOM 684 C C . GLN A 1 87 ? -54.785 6.489 4.034 1.00 48.88 87 GLN A C 1
ATOM 686 O O . GLN A 1 87 ? -55.623 7.155 4.623 1.00 48.88 87 GLN A O 1
ATOM 691 N N . GLN A 1 88 ? -53.972 7.034 3.118 1.00 47.72 88 GLN A N 1
ATOM 692 C CA . GLN A 1 88 ? -54.506 7.802 1.980 1.00 47.72 88 GLN A CA 1
ATOM 693 C C . GLN A 1 88 ? -53.436 8.026 0.898 1.00 47.72 88 GLN A C 1
ATOM 695 O O . GLN A 1 88 ? -52.523 8.834 1.040 1.00 47.72 88 GLN A O 1
ATOM 700 N N . LYS A 1 89 ? -53.597 7.311 -0.224 1.00 50.59 89 LYS A N 1
ATOM 701 C CA . LYS A 1 89 ? -53.088 7.728 -1.537 1.00 50.59 89 LYS A CA 1
ATOM 702 C C . LYS A 1 89 ? -53.796 9.032 -1.911 1.00 50.59 89 LYS A C 1
ATOM 704 O O . LYS A 1 89 ? -55.027 9.056 -1.920 1.00 50.59 89 LYS A O 1
ATOM 709 N N . ARG A 1 90 ? -53.059 10.072 -2.294 1.00 46.59 90 ARG A N 1
ATOM 710 C CA . ARG A 1 90 ? -53.608 11.146 -3.133 1.00 46.59 90 ARG A CA 1
ATOM 711 C C . ARG A 1 90 ? -52.937 11.068 -4.502 1.00 46.59 90 ARG A C 1
ATOM 713 O O . ARG A 1 90 ? -51.726 10.878 -4.581 1.00 46.59 90 ARG A O 1
ATOM 720 N N . LYS A 1 91 ? -53.804 11.055 -5.515 1.00 51.47 91 LYS A N 1
ATOM 721 C CA . LYS A 1 91 ? -53.509 11.154 -6.945 1.00 51.47 91 LYS A CA 1
ATOM 722 C C . LYS A 1 91 ? -52.903 12.511 -7.272 1.00 51.47 91 LYS A C 1
ATOM 724 O O . LYS A 1 91 ? -53.253 13.467 -6.543 1.00 51.47 91 LYS A O 1
#

pLDDT: mean 70.48, std 19.97, range [35.25, 93.31]

Secondary structure (DSSP, 8-state):
---HHHHHHHHSSSS---SHHHHHHHHHHHHHHHHHHHHHHHHHHHHHHHHHHHHHHHHHHHTSS--------------------------

Organism: Ficus carica (NCBI:txid3494)

Foldseek 3Di:
DDDPQLVCQQCVDPDHDPDPVSSVVSSVVSVVVVVVVVVVVVVVVVVVVVVVVVVVVVVVVVVPPDDDDDDDDDDDDDDPDDDDDDDDDDD